Protein AF-A0A140DTH4-F1 (afdb_monomer_lite)

Foldseek 3Di:
DVVVVVVVVVVVVVVVVVVVVVVVVVCVVVVVPPDDDDDDQDPQLVVLLVCVVVVVDDLVVSCVSRVHDSVSSVVVSVVVVVVD

pLDDT: mean 91.24, std 8.46, range [51.72, 98.44]

Sequence (84 aa):
MLTVFAAIAQFEREITLERQKEGIAAAKARGVYKGRARKPDTPELKMAIKGWESGEISAADAIRISGLSKSAFYERTKGYLRKK

Organism: NCBI:txid1702221

Radius of gyration: 23.47 Å; chains: 1; bounding box: 54×24×57 Å

Structure (mmCIF, N/CA/C/O backbone):
data_AF-A0A140DTH4-F1
#
_entry.id   AF-A0A140DTH4-F1
#
loop_
_atom_site.group_PDB
_atom_site.id
_atom_site.type_symbol
_atom_site.label_atom_id
_atom_site.label_alt_id
_atom_site.label_comp_id
_atom_site.label_asym_id
_atom_site.label_entity_id
_atom_site.label_seq_id
_atom_site.pdbx_PDB_ins_code
_atom_site.Cartn_x
_atom_site.Cartn_y
_atom_site.Cartn_z
_atom_site.occupancy
_atom_site.B_iso_or_equiv
_atom_site.auth_seq_id
_atom_site.auth_comp_id
_atom_site.auth_asym_id
_atom_site.auth_atom_id
_atom_site.pdbx_PDB_model_num
ATOM 1 N N . MET A 1 1 ? 31.102 9.282 -30.425 1.00 65.38 1 MET A N 1
ATOM 2 C CA . MET A 1 1 ? 30.818 7.847 -30.190 1.00 65.38 1 MET A CA 1
ATOM 3 C C . MET A 1 1 ? 29.978 7.574 -28.940 1.00 65.38 1 MET A C 1
ATOM 5 O O . MET A 1 1 ? 29.136 6.695 -29.015 1.00 65.38 1 MET A O 1
ATOM 9 N N . LEU A 1 2 ? 30.111 8.323 -27.833 1.00 87.31 2 LEU A N 1
ATOM 10 C CA . LEU A 1 2 ? 29.268 8.153 -26.627 1.00 87.31 2 LEU A CA 1
ATOM 11 C C . LEU A 1 2 ? 27.752 8.271 -26.877 1.00 87.31 2 LEU A C 1
ATOM 13 O O . LEU A 1 2 ? 26.965 7.570 -26.254 1.00 87.31 2 LEU A O 1
ATOM 17 N N . THR A 1 3 ? 27.346 9.123 -27.816 1.00 91.75 3 THR A N 1
ATOM 18 C CA . THR A 1 3 ? 25.940 9.350 -28.183 1.00 91.75 3 THR A CA 1
ATOM 19 C C . THR A 1 3 ? 25.270 8.122 -28.796 1.00 91.75 3 THR A C 1
ATOM 21 O O . THR A 1 3 ? 24.121 7.836 -28.482 1.00 91.75 3 THR A O 1
ATOM 24 N N . VAL A 1 4 ? 25.992 7.365 -29.627 1.00 93.75 4 VAL A N 1
ATOM 25 C CA . VAL A 1 4 ? 25.478 6.135 -30.249 1.00 93.75 4 VAL A CA 1
ATOM 26 C C . VAL A 1 4 ? 25.279 5.052 -29.189 1.00 93.75 4 VAL A C 1
ATOM 28 O O . VAL A 1 4 ? 24.231 4.418 -29.150 1.00 93.75 4 VAL A O 1
ATOM 31 N N . PHE A 1 5 ? 26.237 4.893 -28.272 1.00 95.25 5 PHE A N 1
ATOM 32 C CA . PHE A 1 5 ? 26.107 3.936 -27.169 1.00 95.25 5 PHE A CA 1
ATOM 33 C C . PHE A 1 5 ? 24.983 4.305 -26.196 1.00 95.25 5 PHE A C 1
ATOM 35 O O . PHE A 1 5 ? 24.245 3.426 -25.764 1.00 95.25 5 PHE A O 1
ATOM 42 N N . ALA A 1 6 ? 24.803 5.595 -25.898 1.00 95.94 6 ALA A N 1
ATOM 43 C CA . ALA A 1 6 ? 23.681 6.060 -25.086 1.00 95.94 6 ALA A CA 1
ATOM 44 C C . ALA A 1 6 ? 22.326 5.762 -25.755 1.00 95.94 6 ALA A C 1
ATOM 46 O O . ALA A 1 6 ? 21.408 5.287 -25.089 1.00 95.94 6 ALA A O 1
ATOM 47 N N . ALA A 1 7 ? 22.219 5.976 -27.071 1.00 96.25 7 ALA A N 1
ATOM 48 C CA . ALA A 1 7 ? 21.008 5.663 -27.827 1.00 96.25 7 ALA A CA 1
ATOM 49 C C . ALA A 1 7 ? 20.690 4.157 -27.821 1.00 96.25 7 ALA A C 1
ATOM 51 O O . ALA A 1 7 ? 19.541 3.774 -27.613 1.00 96.25 7 ALA A O 1
ATOM 52 N N . ILE A 1 8 ? 21.705 3.299 -27.979 1.00 96.56 8 ILE A N 1
ATOM 53 C CA . ILE A 1 8 ? 21.537 1.838 -27.906 1.00 96.56 8 ILE A CA 1
ATOM 54 C C . ILE A 1 8 ? 21.088 1.412 -26.503 1.00 96.56 8 ILE A C 1
ATOM 56 O O . ILE A 1 8 ? 20.130 0.654 -26.371 1.00 96.56 8 ILE A O 1
ATOM 60 N N . ALA A 1 9 ? 21.713 1.947 -25.451 1.00 96.81 9 ALA A N 1
ATOM 61 C CA . ALA A 1 9 ? 21.335 1.633 -24.075 1.00 96.81 9 ALA A CA 1
ATOM 62 C C . ALA A 1 9 ? 19.878 2.026 -23.768 1.00 96.81 9 ALA A C 1
ATOM 64 O O . ALA A 1 9 ? 19.153 1.292 -23.091 1.00 96.81 9 ALA A O 1
ATOM 65 N N . GLN A 1 10 ? 19.422 3.170 -24.287 1.00 96.81 10 GLN A N 1
ATOM 66 C CA . GLN A 1 10 ? 18.029 3.589 -24.159 1.00 96.81 10 GLN A CA 1
ATOM 67 C C . GLN A 1 10 ? 17.081 2.652 -24.923 1.00 96.81 10 GLN A C 1
ATOM 69 O O . GLN A 1 10 ? 16.059 2.241 -24.376 1.00 96.81 10 GLN A O 1
ATOM 74 N N . PHE A 1 11 ? 17.436 2.259 -26.145 1.00 97.12 11 PHE A N 1
ATOM 75 C CA . PHE A 1 11 ? 16.640 1.332 -26.949 1.00 97.12 11 PHE A CA 1
ATOM 76 C C . PHE A 1 11 ? 16.463 -0.035 -26.265 1.00 97.12 11 PHE A C 1
ATOM 78 O O . PHE A 1 11 ? 15.349 -0.551 -26.151 1.00 97.12 11 PHE A O 1
ATOM 85 N N . GLU A 1 12 ? 17.538 -0.606 -25.722 1.00 97.69 12 GLU A N 1
ATOM 86 C CA . GLU A 1 12 ? 17.474 -1.866 -24.971 1.00 97.69 12 GLU A CA 1
ATOM 87 C C . GLU A 1 12 ? 16.613 -1.742 -23.704 1.00 97.69 12 GLU A C 1
ATOM 89 O O . GLU A 1 12 ? 15.858 -2.659 -23.344 1.00 97.69 12 GLU A O 1
ATOM 94 N N . ARG A 1 13 ? 16.681 -0.584 -23.034 1.00 97.50 13 ARG A N 1
ATOM 95 C CA . ARG A 1 13 ? 15.843 -0.277 -21.874 1.00 97.50 13 ARG A CA 1
ATOM 96 C C . ARG A 1 13 ? 14.364 -0.238 -22.250 1.00 97.50 13 ARG A C 1
ATOM 98 O O . ARG A 1 13 ? 13.553 -0.800 -21.512 1.00 97.50 13 ARG A O 1
ATOM 105 N N . GLU A 1 14 ? 14.021 0.384 -23.373 1.00 98.06 14 GLU A N 1
ATOM 106 C CA . GLU A 1 14 ? 12.649 0.457 -23.885 1.00 98.06 14 GLU A CA 1
ATOM 107 C C . GLU A 1 14 ? 12.098 -0.936 -24.217 1.00 98.06 14 GLU A C 1
ATOM 109 O O . GLU A 1 14 ? 11.016 -1.285 -23.741 1.00 98.06 14 GLU A O 1
ATOM 114 N N . ILE A 1 15 ? 12.875 -1.786 -24.899 1.00 98.06 15 ILE A N 1
ATOM 115 C CA . ILE A 1 15 ? 12.488 -3.183 -25.176 1.00 98.06 15 ILE A CA 1
ATOM 116 C C . ILE A 1 15 ? 12.240 -3.959 -23.878 1.00 98.06 15 ILE A C 1
ATOM 118 O O . ILE A 1 15 ? 11.261 -4.699 -23.752 1.00 98.06 15 ILE A O 1
ATOM 122 N N . THR A 1 16 ? 13.127 -3.798 -22.895 1.00 98.25 16 THR A N 1
ATOM 123 C CA . THR A 1 16 ? 13.004 -4.477 -21.598 1.00 98.25 16 THR A CA 1
ATOM 124 C C . THR A 1 16 ? 11.730 -4.053 -20.869 1.00 98.25 16 THR A C 1
ATOM 126 O O . THR A 1 16 ? 11.034 -4.891 -20.292 1.00 98.25 16 THR A O 1
ATOM 129 N N . LEU A 1 17 ? 11.407 -2.758 -20.904 1.00 98.44 17 LEU A N 1
ATOM 130 C CA . LEU A 1 17 ? 10.183 -2.226 -20.314 1.00 98.44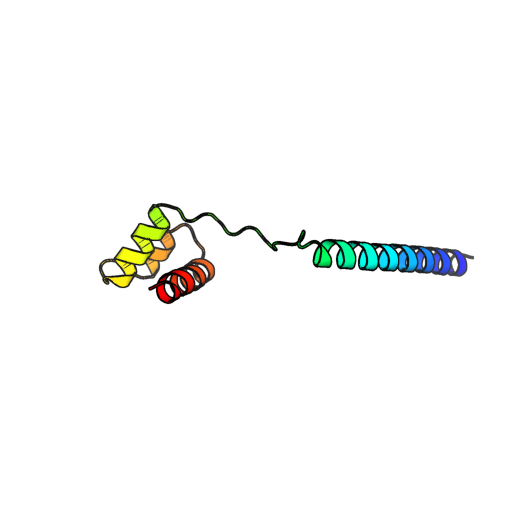 17 LEU A CA 1
ATOM 131 C C . LEU A 1 17 ? 8.937 -2.745 -21.030 1.00 98.44 17 LEU A C 1
ATOM 133 O O . LEU A 1 17 ? 7.964 -3.069 -20.355 1.00 98.44 17 LEU A O 1
ATOM 137 N N . GLU A 1 18 ? 8.961 -2.867 -22.356 1.00 98.25 18 GLU A N 1
ATOM 138 C CA . GLU A 1 18 ? 7.813 -3.373 -23.111 1.00 98.25 18 GLU A CA 1
ATOM 139 C C . GLU A 1 18 ? 7.493 -4.826 -22.743 1.00 98.25 18 GLU A C 1
ATOM 141 O O . GLU A 1 18 ? 6.382 -5.134 -22.312 1.00 98.25 18 GLU A O 1
ATOM 146 N N . ARG A 1 19 ? 8.510 -5.695 -22.728 1.00 98.25 19 ARG A N 1
ATOM 147 C CA . ARG A 1 19 ? 8.361 -7.088 -22.270 1.00 98.25 19 ARG A CA 1
ATOM 148 C C . ARG A 1 19 ? 7.887 -7.177 -20.819 1.00 98.25 19 ARG A C 1
ATOM 150 O O . ARG A 1 19 ? 7.077 -8.035 -20.465 1.00 98.25 19 ARG A O 1
ATOM 157 N N . GLN A 1 20 ? 8.372 -6.283 -19.955 1.00 98.31 20 GLN A N 1
ATOM 158 C CA . GLN A 1 20 ? 7.908 -6.212 -18.573 1.00 98.31 20 GLN A CA 1
ATOM 159 C C . GLN A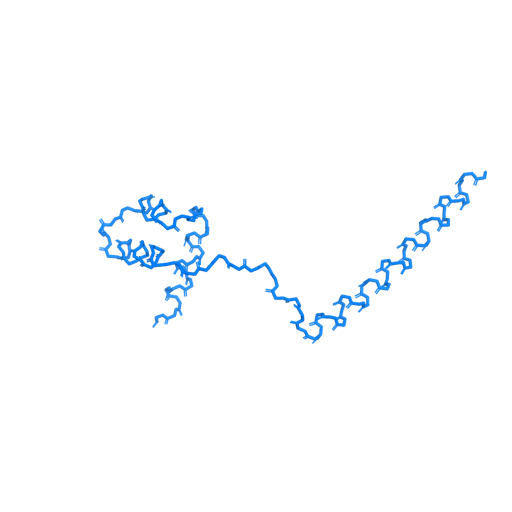 1 20 ? 6.420 -5.842 -18.501 1.00 98.31 20 GLN A C 1
ATOM 161 O O . GLN A 1 20 ? 5.689 -6.457 -17.721 1.00 98.31 20 GLN A O 1
ATOM 166 N N . LYS A 1 21 ? 5.949 -4.876 -19.301 1.00 98.31 21 LYS A N 1
ATOM 167 C CA . LYS A 1 21 ? 4.526 -4.500 -19.354 1.00 98.31 21 LYS A CA 1
ATOM 168 C C . LYS A 1 21 ? 3.659 -5.671 -19.801 1.00 98.31 21 LYS A C 1
ATOM 170 O O . LYS A 1 21 ? 2.656 -5.939 -19.142 1.00 98.31 21 LYS A O 1
ATOM 175 N N . GLU A 1 22 ? 4.059 -6.388 -20.851 1.00 98.12 22 GLU A N 1
ATOM 176 C CA . GLU A 1 22 ? 3.362 -7.589 -21.332 1.00 98.12 22 GLU A CA 1
ATOM 177 C C . GLU A 1 22 ? 3.253 -8.649 -20.224 1.00 98.12 22 GLU A C 1
ATOM 179 O O . GLU A 1 22 ? 2.166 -9.155 -19.927 1.00 98.12 22 GLU A O 1
ATOM 184 N N . GLY A 1 23 ? 4.362 -8.922 -19.528 1.00 98.00 23 GLY A N 1
ATOM 185 C CA . GLY A 1 23 ? 4.392 -9.851 -18.399 1.00 98.00 23 GLY A CA 1
ATOM 186 C C . GLY A 1 23 ? 3.495 -9.417 -17.234 1.00 98.00 23 GLY A C 1
ATOM 187 O O . GLY A 1 23 ? 2.743 -10.232 -16.688 1.00 98.00 23 GLY A O 1
ATOM 188 N N . ILE A 1 24 ? 3.522 -8.128 -16.873 1.00 97.88 24 ILE A N 1
ATOM 189 C CA . ILE A 1 24 ? 2.651 -7.547 -15.840 1.00 97.88 24 ILE A CA 1
ATOM 190 C C . ILE A 1 24 ? 1.181 -7.666 -16.255 1.00 97.88 24 ILE A C 1
ATOM 192 O O . ILE A 1 24 ? 0.354 -8.037 -15.422 1.00 97.88 24 ILE A O 1
ATOM 196 N N . ALA A 1 25 ? 0.840 -7.376 -17.512 1.00 97.62 25 ALA A N 1
ATOM 197 C CA . ALA A 1 25 ? -0.523 -7.482 -18.025 1.00 97.62 25 ALA A CA 1
ATOM 198 C C . ALA A 1 25 ? -1.038 -8.925 -17.937 1.00 97.62 25 ALA A C 1
ATOM 200 O O . ALA A 1 25 ? -2.114 -9.161 -17.384 1.00 97.62 25 ALA A O 1
ATOM 201 N N . ALA A 1 26 ? -0.230 -9.901 -18.358 1.00 98.00 26 ALA A N 1
ATOM 202 C CA . ALA A 1 26 ? -0.572 -11.315 -18.241 1.00 98.00 26 ALA A CA 1
ATOM 203 C C . ALA A 1 26 ? -0.727 -11.761 -16.772 1.00 98.00 26 ALA A C 1
ATOM 205 O O . ALA A 1 26 ? -1.660 -12.486 -16.429 1.00 98.00 26 ALA A O 1
ATOM 206 N N . ALA A 1 27 ? 0.147 -11.307 -15.867 1.00 97.50 27 ALA A N 1
ATOM 207 C CA . ALA A 1 27 ? 0.047 -11.612 -14.437 1.00 97.50 27 ALA A CA 1
ATOM 208 C C . ALA A 1 27 ? -1.161 -10.935 -13.758 1.00 97.50 27 ALA A C 1
ATOM 210 O O . ALA A 1 27 ? -1.778 -11.534 -12.873 1.00 97.50 27 ALA A O 1
ATOM 211 N N . LYS A 1 28 ? -1.540 -9.722 -14.186 1.00 95.94 28 LYS A N 1
ATOM 212 C CA . LYS A 1 28 ? -2.787 -9.062 -13.768 1.00 95.94 28 LYS A CA 1
ATOM 213 C C . LYS A 1 28 ? -4.014 -9.832 -14.250 1.00 95.94 28 LYS A C 1
ATOM 215 O O . LYS A 1 28 ? -4.901 -10.068 -13.439 1.00 95.94 28 LY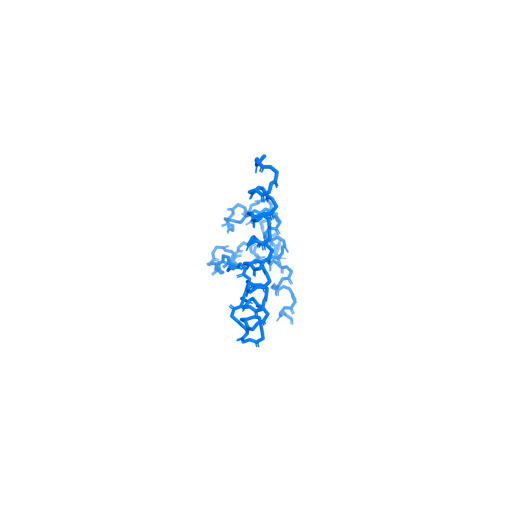S A O 1
ATOM 220 N N . ALA A 1 29 ? -4.033 -10.286 -15.506 1.00 96.44 29 ALA A N 1
ATOM 221 C CA . ALA A 1 29 ? -5.117 -11.112 -16.045 1.00 96.44 29 ALA A CA 1
ATOM 222 C C . ALA A 1 29 ? -5.273 -12.439 -15.279 1.00 96.44 29 ALA A C 1
ATOM 224 O O . ALA A 1 29 ? -6.387 -12.876 -15.014 1.00 96.44 29 ALA A O 1
ATOM 225 N N . ARG A 1 30 ? -4.159 -13.037 -14.833 1.00 96.81 30 ARG A N 1
ATOM 226 C CA . ARG A 1 30 ? -4.158 -14.216 -13.946 1.00 96.81 30 ARG A CA 1
ATOM 227 C C . ARG A 1 30 ? -4.510 -13.914 -12.480 1.00 96.81 30 ARG A C 1
ATOM 229 O O . ARG A 1 30 ? -4.556 -14.836 -11.673 1.00 96.81 30 ARG A O 1
ATOM 236 N N . GLY A 1 31 ? -4.703 -12.651 -12.094 1.00 94.56 31 GLY A N 1
ATOM 237 C CA . GLY A 1 31 ? -5.040 -12.270 -10.717 1.00 94.56 31 GLY A CA 1
ATOM 238 C C . GLY A 1 31 ? -3.897 -12.419 -9.702 1.00 94.56 31 GLY A C 1
ATOM 239 O O . GLY A 1 31 ? -4.147 -12.517 -8.501 1.00 94.56 31 GLY A O 1
ATOM 240 N N . VAL A 1 32 ? -2.636 -12.436 -10.152 1.00 95.88 32 VAL A N 1
ATOM 241 C CA . VAL A 1 32 ? -1.462 -12.595 -9.268 1.00 95.88 32 VAL A CA 1
ATOM 242 C C . VAL A 1 32 ? -1.300 -11.395 -8.327 1.00 95.88 32 VAL A C 1
ATOM 244 O O . VAL A 1 32 ? -0.951 -11.549 -7.156 1.00 95.88 32 VAL A O 1
ATOM 247 N N . TYR A 1 33 ? -1.578 -10.185 -8.814 1.00 94.12 33 TYR A N 1
ATOM 248 C CA . TYR A 1 33 ? -1.438 -8.958 -8.033 1.00 94.12 33 TYR A CA 1
ATOM 249 C C . TYR A 1 33 ? -2.625 -8.760 -7.084 1.00 94.12 33 TYR A C 1
ATOM 251 O O . TYR A 1 33 ? -3.673 -8.260 -7.480 1.00 94.12 33 TYR A O 1
ATOM 259 N N . LYS A 1 34 ? -2.429 -9.088 -5.802 1.00 91.31 34 LYS A N 1
ATOM 260 C CA . LYS A 1 34 ? -3.412 -8.876 -4.717 1.00 91.31 34 LYS A CA 1
ATOM 261 C C . LYS A 1 34 ? -3.184 -7.581 -3.920 1.00 91.31 34 LYS A C 1
ATOM 263 O O . LYS A 1 34 ? -3.831 -7.349 -2.902 1.00 91.31 34 LYS A O 1
ATOM 268 N N . GLY A 1 35 ? -2.267 -6.732 -4.389 1.00 90.94 35 GLY A N 1
ATOM 269 C CA . GLY A 1 35 ? -1.857 -5.506 -3.705 1.00 90.94 35 GLY A CA 1
ATOM 270 C C . GLY A 1 35 ? -1.023 -5.770 -2.449 1.00 90.94 35 GLY A C 1
ATOM 271 O O . GLY A 1 35 ? -0.535 -6.876 -2.215 1.00 90.94 35 GLY A O 1
ATOM 272 N N . ARG A 1 36 ? -0.833 -4.727 -1.634 1.00 88.88 36 ARG A N 1
ATOM 273 C CA . ARG A 1 36 ? -0.122 -4.839 -0.356 1.00 88.88 36 ARG A CA 1
ATOM 274 C C . ARG A 1 36 ? -0.973 -5.632 0.635 1.00 88.88 36 ARG A C 1
ATOM 276 O O . ARG A 1 36 ? -2.112 -5.254 0.907 1.00 88.88 36 ARG A O 1
ATOM 283 N N . ALA A 1 37 ? -0.397 -6.677 1.227 1.00 86.75 37 ALA A N 1
ATOM 284 C CA . ALA A 1 37 ? -1.051 -7.411 2.302 1.00 86.75 37 ALA A CA 1
ATOM 285 C C . ALA A 1 37 ? -1.375 -6.465 3.470 1.00 86.75 37 ALA A C 1
ATOM 287 O O . ALA A 1 37 ? -0.517 -5.720 3.956 1.00 86.75 37 ALA A O 1
ATOM 288 N N . ARG A 1 38 ? -2.636 -6.476 3.910 1.00 85.44 38 ARG A N 1
ATOM 289 C CA . ARG A 1 38 ? -3.061 -5.724 5.093 1.00 85.44 38 ARG A CA 1
ATOM 290 C C . ARG A 1 38 ? -2.506 -6.393 6.348 1.00 85.44 38 ARG A C 1
ATOM 292 O O . ARG A 1 38 ? -2.409 -7.615 6.405 1.00 85.44 38 ARG A O 1
ATOM 299 N N . LYS A 1 39 ? -2.203 -5.590 7.376 1.00 84.19 39 LYS A N 1
ATOM 300 C CA . LYS A 1 39 ? -1.937 -6.130 8.716 1.00 84.19 39 LYS A CA 1
ATOM 301 C C . LYS A 1 39 ? -3.151 -6.953 9.176 1.00 84.19 39 LYS A C 1
ATOM 303 O O . LYS A 1 39 ? -4.274 -6.459 8.985 1.00 84.19 39 LYS A O 1
ATOM 308 N N . PRO A 1 40 ? -2.938 -8.146 9.759 1.00 86.06 40 PRO A N 1
ATOM 309 C CA . PRO A 1 40 ? -4.020 -9.012 10.211 1.00 86.06 40 PRO A CA 1
ATOM 310 C C . PRO A 1 40 ? -4.912 -8.311 11.243 1.00 86.06 40 PRO A C 1
ATOM 312 O O . PRO A 1 40 ? -4.503 -7.341 11.883 1.00 86.06 40 PRO A O 1
ATOM 315 N N . ASP A 1 41 ? -6.151 -8.784 11.369 1.00 88.12 41 ASP A N 1
ATOM 316 C CA . ASP A 1 41 ? -7.046 -8.370 12.449 1.00 88.12 41 ASP A CA 1
ATOM 317 C C . ASP A 1 41 ? -6.580 -9.028 13.748 1.00 88.12 41 ASP A C 1
ATOM 319 O O . ASP A 1 41 ? -6.681 -10.246 13.894 1.00 88.12 41 ASP A O 1
ATOM 323 N N . THR A 1 42 ? -6.074 -8.230 14.684 1.00 90.19 42 THR A N 1
ATOM 324 C CA . THR A 1 42 ? -5.670 -8.725 16.000 1.00 90.19 42 THR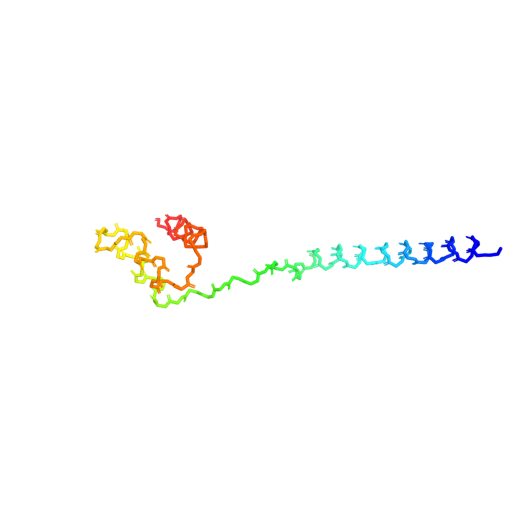 A CA 1
ATOM 325 C C . THR A 1 42 ? -6.846 -8.673 16.989 1.00 90.19 42 THR A C 1
ATOM 327 O O . THR A 1 42 ? -7.816 -7.936 16.758 1.00 90.19 42 THR A O 1
ATOM 330 N N . PRO A 1 43 ? -6.819 -9.455 18.083 1.00 90.81 43 PRO A N 1
ATOM 331 C CA . PRO A 1 43 ? -7.814 -9.346 19.149 1.00 90.81 43 PRO A CA 1
ATOM 332 C C . PRO A 1 43 ? -7.917 -7.922 19.713 1.00 90.81 43 PRO A C 1
ATOM 334 O O . PRO A 1 43 ? -9.023 -7.413 19.899 1.00 90.81 43 PRO A O 1
ATOM 337 N N . GLU A 1 44 ? -6.782 -7.244 19.882 1.00 91.69 44 GLU A N 1
ATOM 338 C CA . GLU A 1 44 ? -6.689 -5.884 20.424 1.00 91.69 44 GLU A CA 1
ATOM 339 C C . GLU A 1 44 ? -7.380 -4.878 19.507 1.00 91.69 44 GLU A C 1
ATOM 341 O O . GLU A 1 44 ? -8.091 -3.994 19.977 1.00 91.69 44 GLU A O 1
ATOM 346 N N . LEU A 1 45 ? -7.250 -5.046 18.187 1.00 91.56 45 LEU A N 1
ATOM 347 C CA . LEU A 1 45 ? -7.966 -4.231 17.211 1.00 91.56 45 LEU A CA 1
ATOM 348 C C . LEU A 1 45 ? -9.484 -4.382 17.359 1.00 91.56 45 LEU A C 1
ATOM 350 O O . LEU A 1 45 ? -10.201 -3.386 17.344 1.00 91.56 45 LEU A O 1
ATOM 354 N N . LYS A 1 46 ? -9.989 -5.608 17.529 1.00 90.81 46 LYS A N 1
ATOM 355 C CA . LYS A 1 46 ? -11.431 -5.844 17.709 1.00 90.81 46 LYS A CA 1
ATOM 356 C C . LYS A 1 46 ? -11.943 -5.238 19.015 1.00 90.81 46 LYS A C 1
ATOM 358 O O . LYS A 1 46 ? -13.021 -4.648 19.017 1.00 90.81 46 LYS A O 1
ATOM 363 N N . MET A 1 47 ? -11.177 -5.365 20.100 1.00 91.50 47 MET A N 1
ATOM 364 C CA . MET A 1 47 ? -11.505 -4.750 21.390 1.00 91.50 47 MET A CA 1
ATOM 365 C C . MET A 1 47 ? -11.496 -3.223 21.294 1.00 91.50 47 MET A C 1
ATOM 367 O O . MET A 1 47 ? -12.450 -2.585 21.727 1.00 91.50 47 MET A O 1
ATOM 371 N N . ALA A 1 48 ? -10.481 -2.646 20.649 1.00 92.94 48 ALA A N 1
ATOM 372 C CA . ALA A 1 48 ? -10.375 -1.208 20.436 1.00 92.94 48 ALA A CA 1
ATOM 373 C C . ALA A 1 48 ? -11.539 -0.649 19.605 1.00 92.94 48 ALA A C 1
ATOM 375 O O . ALA A 1 48 ? -12.080 0.401 19.938 1.00 92.94 48 ALA A O 1
ATOM 376 N N . ILE A 1 49 ? -11.949 -1.349 18.540 1.00 92.38 49 ILE A N 1
ATOM 377 C CA . ILE A 1 49 ? -13.097 -0.938 17.719 1.00 92.38 49 ILE A CA 1
ATOM 378 C C . ILE A 1 49 ? -14.388 -0.982 18.544 1.00 92.38 49 ILE A C 1
ATOM 380 O O . ILE A 1 49 ? -15.138 -0.013 18.515 1.00 92.38 49 ILE A O 1
ATOM 384 N N . LYS A 1 50 ? -14.628 -2.064 19.298 1.00 91.94 50 LYS A N 1
ATOM 385 C CA . LYS A 1 50 ? -15.835 -2.207 20.126 1.00 91.94 50 LYS A CA 1
ATOM 386 C C . LYS A 1 50 ? -15.914 -1.165 21.237 1.00 91.94 50 LYS A C 1
ATOM 388 O O . LYS A 1 50 ? -16.946 -0.522 21.362 1.00 91.94 50 LYS A O 1
ATOM 393 N N . GLY A 1 51 ? -14.836 -0.978 22.001 1.00 92.31 51 GLY A N 1
ATOM 394 C CA . GLY A 1 51 ? -14.809 0.000 23.091 1.00 92.31 51 GLY A CA 1
ATOM 395 C C . GLY A 1 51 ? -14.941 1.439 22.588 1.00 92.31 51 GLY A C 1
ATOM 396 O O . GLY A 1 51 ? -15.493 2.296 23.270 1.00 92.31 51 GLY A O 1
ATOM 397 N N . TRP A 1 52 ? -14.453 1.720 21.377 1.00 93.44 52 TRP A N 1
ATOM 398 C CA . TRP A 1 52 ? -14.674 3.016 20.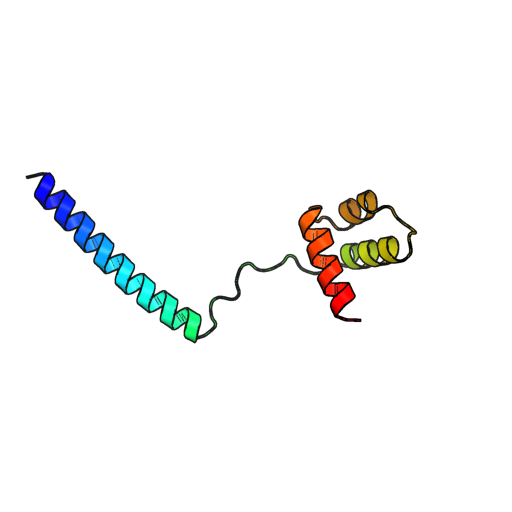744 1.00 93.44 52 TRP A CA 1
ATOM 399 C C . TRP A 1 52 ? -16.119 3.180 20.250 1.00 93.44 52 TRP A C 1
ATOM 401 O O . TRP A 1 52 ? -16.696 4.249 20.423 1.00 93.44 52 TRP A O 1
ATOM 411 N N . GLU A 1 53 ? -16.724 2.129 19.679 1.00 90.31 53 GLU A N 1
ATOM 412 C CA . GLU A 1 53 ? -18.127 2.127 19.226 1.00 90.31 53 GLU A CA 1
ATOM 413 C C . GLU A 1 53 ? -19.107 2.293 20.398 1.00 90.31 53 GLU A C 1
ATOM 415 O O . GLU A 1 53 ? -20.103 2.999 20.256 1.00 90.31 53 GLU A O 1
ATOM 420 N N . SER A 1 54 ? -18.817 1.699 21.561 1.00 90.81 54 SER A N 1
ATOM 421 C CA . SER A 1 54 ? -19.628 1.853 22.777 1.00 90.81 54 SER A CA 1
ATOM 422 C C . SER A 1 54 ? -19.373 3.160 23.536 1.00 90.81 54 SER A C 1
ATOM 424 O O . SER A 1 54 ? -20.114 3.476 24.464 1.00 90.81 54 SER A O 1
ATOM 426 N N . GLY A 1 55 ? -18.354 3.936 23.149 1.00 91.69 55 GLY A N 1
ATOM 427 C CA . GLY A 1 55 ? -17.961 5.171 23.834 1.00 91.69 55 GLY A CA 1
ATOM 428 C C . GLY A 1 55 ? -17.215 4.956 25.156 1.00 91.69 55 GLY A C 1
ATOM 429 O O . GLY A 1 55 ? -16.979 5.922 25.877 1.00 91.69 55 GLY A O 1
ATOM 430 N N . GLU A 1 56 ? -16.819 3.720 25.470 1.00 93.19 56 GLU A N 1
ATOM 431 C CA . GLU A 1 56 ? -16.060 3.368 26.678 1.00 93.19 56 GLU A CA 1
ATOM 432 C C . GLU A 1 56 ? -14.620 3.893 26.648 1.00 93.19 56 GLU A C 1
ATOM 434 O O . GLU A 1 56 ? -14.050 4.208 27.693 1.00 93.19 56 GLU A O 1
ATOM 439 N N . ILE A 1 57 ? -14.019 3.989 25.458 1.00 94.12 57 ILE A N 1
ATOM 440 C CA . ILE A 1 57 ? -12.664 4.519 25.280 1.00 94.12 57 ILE A CA 1
ATOM 441 C C . ILE A 1 57 ? -12.619 5.624 24.231 1.00 94.12 57 ILE A C 1
ATOM 443 O O . ILE A 1 57 ? -13.354 5.632 23.240 1.00 94.12 57 ILE A O 1
ATOM 447 N N . SER A 1 58 ? -11.688 6.557 24.429 1.00 95.06 58 SER A N 1
ATOM 448 C CA . SER A 1 58 ? -11.432 7.623 23.468 1.00 95.06 58 SER A CA 1
ATOM 449 C C . SER A 1 58 ? -10.876 7.063 22.152 1.00 95.06 58 SER A C 1
ATOM 451 O O . SER A 1 58 ? -10.227 6.015 22.114 1.00 95.06 58 SER A O 1
ATOM 453 N N . ALA A 1 59 ? -11.053 7.804 21.054 1.00 92.62 59 ALA A N 1
ATOM 454 C CA . ALA A 1 59 ? -10.444 7.437 19.774 1.00 92.62 59 ALA A CA 1
ATOM 455 C C . ALA A 1 59 ? -8.906 7.355 19.870 1.00 92.62 59 ALA A C 1
ATOM 457 O O . ALA A 1 59 ? -8.286 6.537 19.194 1.00 92.62 59 ALA A O 1
ATOM 458 N N . ALA A 1 60 ? -8.284 8.189 20.712 1.00 94.69 60 ALA A N 1
ATOM 459 C CA . ALA A 1 60 ? -6.838 8.180 20.921 1.00 94.69 60 ALA A CA 1
ATOM 460 C C . ALA A 1 60 ? -6.372 6.884 21.605 1.00 94.69 60 ALA A C 1
ATOM 462 O O . ALA A 1 60 ? -5.400 6.269 21.160 1.00 94.69 60 ALA A O 1
ATOM 463 N N . ASP A 1 61 ? -7.101 6.433 22.627 1.00 94.88 61 ASP A N 1
ATOM 464 C CA . ASP A 1 61 ? -6.817 5.175 23.320 1.00 94.88 61 ASP A CA 1
ATOM 465 C C . ASP A 1 61 ? -7.075 3.965 22.431 1.00 94.88 61 ASP A C 1
ATOM 467 O O . ASP A 1 61 ? -6.241 3.064 22.370 1.00 94.88 61 ASP A O 1
ATOM 471 N N . ALA A 1 62 ? -8.166 3.972 21.666 1.00 94.50 62 ALA A N 1
ATOM 472 C CA . ALA A 1 62 ? -8.473 2.910 20.717 1.00 94.50 62 ALA A CA 1
ATOM 473 C C . ALA A 1 62 ? -7.375 2.752 19.653 1.00 94.50 62 ALA A C 1
ATOM 475 O O . ALA A 1 62 ? -6.926 1.639 19.375 1.00 94.50 62 ALA A O 1
ATOM 476 N N . ILE A 1 63 ? -6.870 3.863 19.102 1.00 94.69 63 ILE A N 1
ATOM 477 C CA . ILE A 1 63 ? -5.755 3.839 18.146 1.00 94.69 63 ILE A CA 1
ATOM 478 C C . ILE A 1 63 ? -4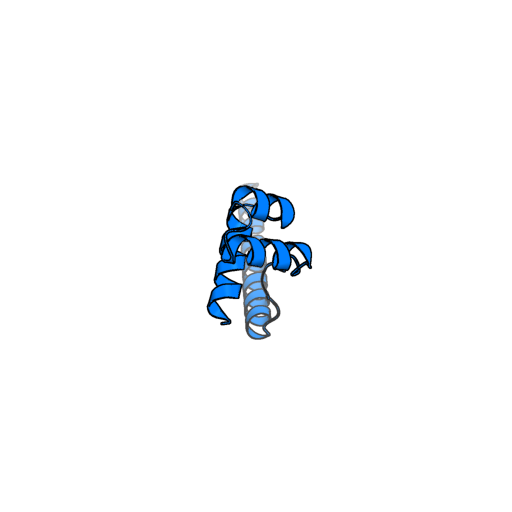.504 3.244 18.801 1.00 94.69 63 ILE A C 1
ATOM 480 O O . ILE A 1 63 ? -3.885 2.350 18.220 1.00 94.69 63 ILE A O 1
ATOM 484 N N . ARG A 1 64 ? -4.164 3.683 20.018 1.00 94.19 64 ARG A N 1
ATOM 485 C CA . ARG A 1 64 ? -3.004 3.183 20.768 1.00 94.19 64 ARG A CA 1
ATOM 486 C C . ARG A 1 64 ? -3.101 1.680 21.037 1.00 94.19 64 ARG A C 1
ATOM 488 O O . ARG A 1 64 ? -2.145 0.962 20.760 1.00 94.19 64 ARG A O 1
ATOM 495 N N . ILE A 1 65 ? -4.253 1.208 21.513 1.00 92.31 65 ILE A N 1
ATOM 496 C CA . ILE A 1 65 ? -4.516 -0.211 21.805 1.00 92.31 65 ILE A CA 1
ATOM 497 C C . ILE A 1 65 ? -4.468 -1.051 20.523 1.00 92.31 65 ILE A C 1
ATOM 499 O O . ILE A 1 65 ? -3.933 -2.154 20.523 1.00 92.31 65 ILE A O 1
ATOM 503 N N . SER A 1 66 ? -4.970 -0.519 19.405 1.00 91.56 66 SER A N 1
ATOM 504 C CA . SER A 1 66 ? -5.005 -1.245 18.131 1.00 91.56 66 SER A CA 1
ATOM 505 C C . SER A 1 66 ? -3.631 -1.487 17.487 1.00 91.56 66 SER A C 1
ATOM 507 O O . SER A 1 66 ? -3.529 -2.286 16.555 1.00 91.56 66 SER A O 1
ATOM 509 N N . GLY A 1 67 ? -2.585 -0.758 17.900 1.00 90.25 67 GLY A N 1
ATOM 510 C CA . GLY A 1 67 ? -1.258 -0.817 17.271 1.00 90.25 67 GLY A CA 1
ATOM 511 C C . GLY A 1 67 ? -1.225 -0.335 15.809 1.00 90.25 67 GLY A C 1
ATOM 512 O O . GLY A 1 67 ? -0.273 -0.614 15.065 1.00 90.25 67 GLY A O 1
ATOM 513 N N . LEU A 1 68 ? -2.272 0.365 15.360 1.00 91.81 68 LEU A N 1
ATOM 514 C CA . LEU A 1 68 ? -2.381 0.945 14.024 1.00 91.81 68 LEU A CA 1
ATOM 515 C C . LEU A 1 68 ? -2.081 2.445 14.044 1.00 91.81 68 LEU A C 1
ATOM 517 O O . LEU A 1 68 ? -2.219 3.126 15.055 1.00 91.81 68 LEU A O 1
ATOM 521 N N . SER A 1 69 ? -1.703 2.987 12.884 1.00 92.62 69 SER A N 1
ATOM 522 C CA . SER A 1 69 ? -1.714 4.437 12.701 1.00 92.62 69 SER A CA 1
ATOM 523 C C . SER A 1 69 ? -3.154 4.955 12.717 1.00 92.62 69 SER A C 1
ATOM 525 O O . SER A 1 69 ? -4.095 4.225 12.392 1.00 92.62 69 SER A O 1
ATOM 527 N N . LYS A 1 70 ? -3.325 6.249 13.007 1.00 93.31 70 LYS A N 1
ATOM 528 C CA . LYS A 1 70 ? -4.635 6.916 12.992 1.00 93.31 70 LYS A CA 1
ATOM 529 C C . LYS A 1 70 ? -5.420 6.642 11.702 1.00 93.31 70 LYS A C 1
ATOM 531 O O . LYS A 1 70 ? -6.588 6.274 11.774 1.00 93.31 70 LYS A O 1
ATOM 536 N N . SER A 1 71 ? -4.799 6.778 10.523 1.00 92.81 71 SER A N 1
ATOM 537 C CA . SER A 1 71 ? -5.517 6.549 9.257 1.00 92.81 71 SER A CA 1
ATOM 538 C C . SER A 1 71 ? -5.890 5.080 9.054 1.00 92.81 71 SER A C 1
ATOM 540 O O . SER A 1 71 ? -7.013 4.797 8.645 1.00 92.81 71 SER A O 1
ATOM 542 N N . ALA A 1 72 ? -4.994 4.148 9.396 1.00 91.44 72 ALA A N 1
ATOM 543 C CA . ALA A 1 72 ? -5.248 2.718 9.265 1.00 91.44 72 ALA A CA 1
ATOM 544 C C . ALA A 1 72 ? -6.364 2.252 10.209 1.00 91.44 72 ALA A C 1
ATOM 546 O O . ALA A 1 72 ? -7.167 1.406 9.822 1.00 91.44 72 ALA A O 1
ATOM 547 N N . PHE A 1 73 ? -6.449 2.830 11.412 1.00 92.88 73 PHE A N 1
ATOM 548 C CA . PHE A 1 73 ? -7.541 2.580 12.350 1.00 92.88 73 PHE A CA 1
ATOM 549 C C . PHE A 1 73 ? -8.893 3.005 11.761 1.00 92.88 73 PHE A C 1
ATOM 551 O O . PHE A 1 73 ? -9.804 2.185 11.677 1.00 92.88 73 PHE A O 1
ATOM 558 N N . TYR A 1 74 ? -9.009 4.239 11.256 1.00 92.19 74 TYR A N 1
ATOM 559 C CA . TYR A 1 74 ? -10.260 4.720 10.655 1.00 92.19 74 TYR A CA 1
ATOM 560 C C . TYR A 1 74 ? -10.633 4.008 9.345 1.00 92.19 74 TYR A C 1
ATOM 562 O O . TYR A 1 74 ? -11.811 3.800 9.060 1.00 92.19 74 TYR A O 1
ATOM 570 N N . GLU A 1 75 ? -9.659 3.618 8.520 1.00 89.19 75 GLU A N 1
ATOM 571 C CA . GLU A 1 75 ? -9.933 2.792 7.337 1.00 89.19 75 GLU A CA 1
ATOM 572 C C . GLU A 1 75 ? -10.464 1.413 7.751 1.00 89.19 75 GLU A C 1
ATOM 574 O O . GLU A 1 75 ? -11.407 0.890 7.149 1.00 89.19 75 GLU A O 1
ATOM 579 N N . ARG A 1 76 ? -9.885 0.829 8.809 1.00 88.94 76 ARG A N 1
ATOM 580 C CA . ARG A 1 76 ? -10.300 -0.473 9.327 1.00 88.94 76 ARG A CA 1
ATOM 581 C C . ARG A 1 76 ? -11.711 -0.422 9.902 1.00 88.94 76 ARG A C 1
ATOM 583 O O . ARG A 1 76 ? -12.515 -1.279 9.543 1.00 88.94 76 ARG A O 1
ATOM 590 N N . THR A 1 77 ? -12.032 0.575 10.727 1.00 88.38 77 THR A N 1
ATOM 591 C CA . THR A 1 77 ? -13.363 0.714 11.344 1.00 88.38 77 THR A CA 1
ATOM 592 C C . THR A 1 77 ? -14.463 0.858 10.295 1.00 88.38 77 THR A C 1
ATOM 594 O O . THR A 1 77 ? -15.483 0.182 10.398 1.00 88.38 77 THR A O 1
ATOM 597 N N . LYS A 1 78 ? -14.237 1.619 9.213 1.00 84.44 78 LYS A N 1
ATOM 598 C CA . LYS A 1 78 ? -15.173 1.694 8.071 1.00 84.44 78 LYS A CA 1
ATOM 599 C C . LYS A 1 78 ? -15.492 0.321 7.473 1.00 84.44 78 LYS A C 1
ATOM 601 O O . LYS A 1 78 ? -16.625 0.076 7.072 1.00 84.44 78 LYS A O 1
ATOM 606 N N . GLY A 1 79 ? -14.506 -0.577 7.405 1.00 79.50 79 GLY A N 1
ATOM 607 C CA . GLY A 1 79 ? -14.698 -1.947 6.925 1.00 79.50 79 GLY A CA 1
ATOM 608 C C . GLY A 1 79 ? -15.509 -2.831 7.878 1.00 79.50 79 GLY A C 1
ATOM 609 O O . GLY A 1 79 ? -16.215 -3.721 7.413 1.00 79.50 79 GLY A O 1
ATOM 610 N N . TYR A 1 80 ? -15.425 -2.574 9.184 1.00 77.31 80 TYR A N 1
ATOM 611 C CA . TYR A 1 80 ? -16.221 -3.258 10.206 1.00 77.31 80 TYR A CA 1
ATOM 612 C C . TYR A 1 80 ? -17.674 -2.764 10.217 1.00 77.31 80 TYR A C 1
ATOM 614 O O . TYR A 1 80 ? -18.589 -3.580 10.234 1.00 77.31 80 TYR A O 1
ATOM 622 N N . LEU A 1 81 ? -17.890 -1.450 10.100 1.00 69.44 81 LEU A N 1
ATOM 623 C CA . LEU A 1 81 ? -19.228 -0.846 10.060 1.00 69.44 81 LEU A CA 1
ATOM 624 C C . LEU A 1 81 ? -20.010 -1.193 8.784 1.00 69.44 81 LEU A C 1
ATOM 626 O O . LEU A 1 81 ? -21.226 -1.294 8.830 1.00 69.44 81 LEU A O 1
ATOM 630 N N . ARG A 1 82 ? -19.329 -1.423 7.651 1.00 67.31 82 ARG A N 1
ATOM 631 C CA . ARG A 1 82 ? -19.963 -1.860 6.387 1.00 67.31 82 ARG A CA 1
ATOM 632 C C . ARG A 1 82 ? -20.392 -3.330 6.354 1.00 67.31 82 ARG A C 1
ATOM 634 O O . ARG A 1 82 ? -21.037 -3.728 5.391 1.00 67.31 82 ARG A O 1
ATOM 641 N N . LYS A 1 83 ? -19.933 -4.149 7.306 1.00 59.53 83 LYS A N 1
ATOM 642 C CA . LYS A 1 83 ? -20.233 -5.591 7.379 1.00 59.53 83 LYS A CA 1
ATOM 643 C C . LYS A 1 83 ? -21.411 -5.920 8.306 1.00 59.53 83 LYS A C 1
ATOM 645 O O . LYS A 1 83 ? -21.775 -7.090 8.385 1.00 59.53 83 LYS A O 1
ATOM 650 N N . LYS A 1 84 ? -21.928 -4.923 9.021 1.00 51.72 84 LYS A N 1
ATOM 651 C CA . LYS A 1 84 ? -23.142 -4.988 9.837 1.00 51.72 84 LYS A CA 1
ATOM 652 C C . LYS A 1 84 ? -24.336 -4.669 8.943 1.00 51.72 84 LYS A C 1
ATOM 654 O O . LYS A 1 84 ? -25.384 -5.308 9.151 1.00 51.72 84 LYS A O 1
#

Secondary structure (DSSP, 8-state):
-HHHHHHHHHHHHHHHHHHHHHHHHHHHHTT----SPPPP--HHHHHHHHHHHTTSS-HHHHHHHHTS-HHHHHHHHHHHHTT-

InterPro domains:
  IPR006119 Resolvase, N-terminal catalytic domain [PF00239] (1-33)
  IPR006119 Resolvase, N-terminal catalytic domain [PS51736] (1-31)
  IPR036162 Resolvase-like, N-terminal catalytic domain superfamily [SSF53041] (1-33)